Protein AF-A0A699XJ50-F1 (afdb_monomer_lite)

InterPro domains:
  IPR024284 Protein of unknown function DUF3826 [PF12875] (2-80)

Foldseek 3Di:
DDPVLVVVLVVVLVVCVVPDDPVRSVVVLCVLLVVCLVVVLVVCCVVPVPDDPVNSVVSSVVSVVLSSVLSSDDDNVRSVD

pLDDT: mean 96.37, std 4.66, range [61.75, 98.56]

Structure (mmCIF, N/CA/C/O backbone):
data_AF-A0A699XJ50-F1
#
_entry.id   AF-A0A699XJ50-F1
#
loop_
_atom_site.group_PDB
_atom_site.id
_atom_site.type_symbol
_atom_site.label_atom_id
_atom_site.label_alt_id
_atom_site.label_comp_id
_atom_site.label_asym_id
_atom_site.label_entity_id
_atom_site.label_seq_id
_atom_site.pdbx_PDB_ins_code
_atom_site.Cartn_x
_atom_site.Cartn_y
_atom_site.Cartn_z
_atom_site.occupancy
_atom_site.B_iso_or_equiv
_atom_site.auth_seq_id
_atom_site.auth_comp_id
_atom_site.auth_asym_id
_atom_site.auth_atom_id
_atom_site.pdbx_PDB_model_num
ATOM 1 N N . THR A 1 1 ? 12.353 8.942 -3.294 1.00 61.75 1 THR A N 1
ATOM 2 C CA . THR A 1 1 ? 12.554 8.257 -4.590 1.00 61.75 1 THR A CA 1
ATOM 3 C C . THR A 1 1 ? 13.454 9.096 -5.484 1.00 61.75 1 THR A C 1
ATOM 5 O O . THR A 1 1 ? 13.751 10.236 -5.138 1.00 61.75 1 THR A O 1
ATOM 8 N N . THR A 1 2 ? 13.968 8.541 -6.586 1.00 84.50 2 THR A N 1
ATOM 9 C CA . THR A 1 2 ? 14.710 9.320 -7.594 1.00 84.50 2 THR A CA 1
ATOM 10 C C . THR A 1 2 ? 13.781 9.674 -8.755 1.00 84.50 2 THR A C 1
ATOM 12 O O . THR A 1 2 ? 12.886 8.901 -9.086 1.00 84.50 2 THR A O 1
ATOM 15 N N . ALA A 1 3 ? 14.042 10.783 -9.453 1.00 86.25 3 ALA A N 1
ATOM 16 C CA . ALA A 1 3 ? 13.213 11.217 -10.585 1.00 86.25 3 ALA A CA 1
ATOM 17 C C . ALA A 1 3 ? 13.112 10.186 -11.734 1.00 86.25 3 ALA A C 1
ATOM 19 O O . ALA A 1 3 ? 12.194 10.247 -12.552 1.00 86.25 3 ALA A O 1
ATOM 20 N N . ALA A 1 4 ? 14.066 9.254 -11.843 1.00 90.62 4 ALA A N 1
ATOM 21 C CA . ALA A 1 4 ? 13.998 8.153 -12.803 1.00 90.62 4 ALA A CA 1
ATOM 22 C C . ALA A 1 4 ? 13.034 7.049 -12.341 1.00 90.62 4 ALA A C 1
ATOM 24 O O . ALA A 1 4 ? 12.276 6.519 -13.156 1.00 90.62 4 ALA A O 1
ATOM 25 N N . LEU A 1 5 ? 13.041 6.740 -11.042 1.00 92.38 5 LEU A N 1
ATOM 26 C CA . LEU A 1 5 ? 12.172 5.737 -10.434 1.00 92.38 5 LEU A CA 1
ATOM 27 C C . LEU A 1 5 ? 10.705 6.172 -10.497 1.00 92.38 5 LEU A C 1
ATOM 29 O O . LEU A 1 5 ? 9.881 5.401 -10.972 1.00 92.38 5 LEU A O 1
ATOM 33 N N . ASP A 1 6 ? 10.405 7.441 -10.202 1.00 91.38 6 ASP A N 1
ATOM 34 C CA . ASP A 1 6 ? 9.036 7.978 -10.280 1.00 91.38 6 ASP A CA 1
ATOM 35 C C . ASP A 1 6 ? 8.439 7.849 -11.699 1.00 91.38 6 ASP A C 1
ATOM 37 O O . ASP A 1 6 ? 7.262 7.528 -11.889 1.00 91.38 6 ASP A O 1
ATOM 41 N N . LYS A 1 7 ? 9.268 8.045 -12.737 1.00 94.62 7 LYS A N 1
ATOM 42 C CA . LYS A 1 7 ? 8.853 7.857 -14.139 1.00 94.62 7 LYS A CA 1
ATOM 43 C C . LYS A 1 7 ? 8.545 6.394 -14.451 1.00 94.62 7 LYS A C 1
ATOM 45 O O . LYS A 1 7 ? 7.584 6.115 -15.174 1.00 94.62 7 LYS A O 1
ATOM 50 N N . LEU A 1 8 ? 9.366 5.469 -13.954 1.00 96.31 8 LEU A N 1
ATOM 51 C CA . LEU A 1 8 ? 9.150 4.032 -14.133 1.00 96.31 8 LEU A CA 1
ATO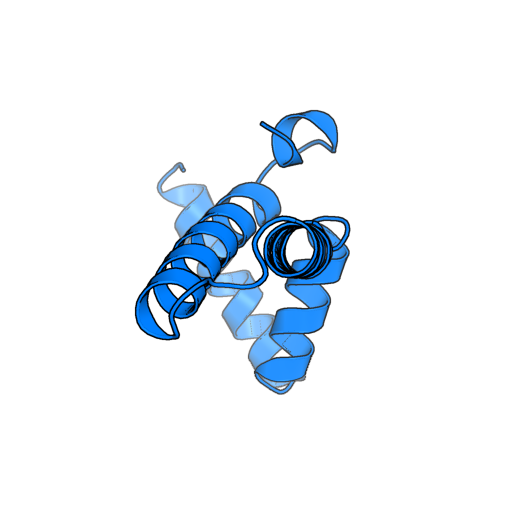M 52 C C . LEU A 1 8 ? 7.904 3.565 -13.383 1.00 96.31 8 LEU A C 1
ATOM 54 O O . LEU A 1 8 ? 7.096 2.851 -13.973 1.00 96.31 8 LEU A O 1
ATOM 58 N N . HIS A 1 9 ? 7.708 4.043 -12.157 1.00 96.31 9 HIS A N 1
ATOM 59 C C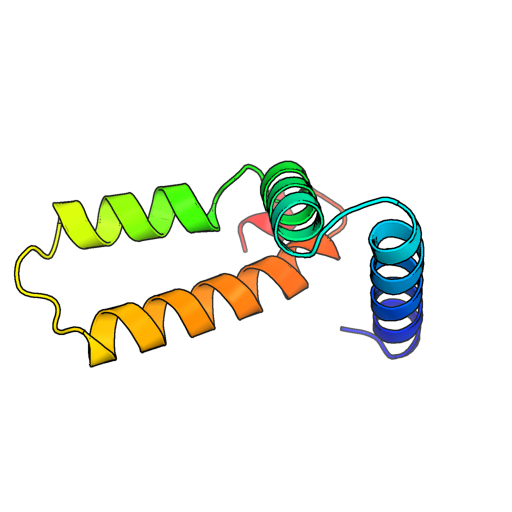A . HIS A 1 9 ? 6.538 3.775 -11.333 1.00 96.31 9 HIS A CA 1
ATOM 60 C C . HIS A 1 9 ? 5.244 4.149 -12.068 1.00 96.31 9 HIS A C 1
ATOM 62 O O . HIS A 1 9 ? 4.391 3.299 -12.340 1.00 96.31 9 HIS A O 1
ATOM 68 N N . GLY A 1 10 ? 5.132 5.404 -12.520 1.00 96.19 10 GLY A N 1
ATOM 69 C CA . GLY A 1 10 ? 3.956 5.860 -13.265 1.00 96.19 10 GLY A CA 1
ATOM 70 C C . GLY A 1 10 ? 3.731 5.081 -14.568 1.00 96.19 10 GLY A C 1
ATOM 71 O O . GLY A 1 10 ? 2.595 4.745 -14.917 1.00 96.19 10 GLY A O 1
ATOM 72 N N . LYS A 1 11 ? 4.809 4.737 -15.290 1.00 97.88 11 LYS A N 1
ATOM 73 C CA . LYS A 1 11 ? 4.727 3.917 -16.509 1.00 97.88 11 LYS A CA 1
ATOM 74 C C . LYS A 1 11 ? 4.220 2.505 -16.211 1.00 97.88 11 LYS A C 1
ATOM 76 O O . LYS A 1 11 ? 3.381 2.012 -16.965 1.00 97.88 11 LYS A O 1
ATOM 81 N N . TYR A 1 12 ? 4.710 1.876 -15.147 1.00 97.56 12 TYR A N 1
ATOM 82 C CA . TYR A 1 12 ? 4.312 0.535 -14.730 1.00 97.56 12 TYR A CA 1
ATOM 83 C C . TYR A 1 12 ? 2.818 0.480 -14.394 1.00 97.56 12 TYR A C 1
ATOM 85 O O . TYR A 1 12 ? 2.084 -0.310 -14.991 1.00 97.56 12 TYR A O 1
ATOM 93 N N . LEU A 1 13 ? 2.330 1.397 -13.552 1.00 97.69 13 LEU A N 1
ATOM 94 C CA . LEU A 1 13 ? 0.908 1.455 -13.195 1.00 97.69 13 LEU A CA 1
ATOM 95 C C . LEU A 1 13 ? 0.011 1.721 -14.408 1.00 97.69 13 LEU A C 1
ATOM 97 O O . LEU A 1 13 ? -1.027 1.079 -14.569 1.00 97.69 13 LEU A O 1
ATOM 101 N N . LYS A 1 14 ? 0.436 2.609 -15.316 1.00 98.06 14 LYS A N 1
ATOM 102 C CA . LYS A 1 14 ? -0.293 2.866 -16.565 1.00 98.06 14 LYS A CA 1
ATOM 103 C C . LYS A 1 14 ? -0.375 1.625 -17.455 1.00 98.06 14 LYS A C 1
ATOM 105 O O . LYS A 1 14 ? -1.367 1.450 -18.157 1.00 98.06 14 LYS A O 1
ATOM 110 N N . GLN A 1 15 ? 0.661 0.787 -17.473 1.00 98.25 15 GLN A N 1
ATOM 111 C CA . GLN A 1 15 ? 0.652 -0.460 -18.238 1.00 98.25 15 GLN A CA 1
ATOM 112 C C . GLN A 1 15 ? -0.271 -1.504 -17.608 1.00 98.25 15 GLN A C 1
ATOM 114 O O . GLN A 1 15 ? -1.038 -2.121 -18.343 1.00 98.25 15 GLN A O 1
ATOM 119 N N . LEU A 1 16 ? -0.256 -1.653 -16.280 1.00 98.12 16 LEU A N 1
ATOM 120 C CA . LEU A 1 16 ? -1.185 -2.541 -15.575 1.00 98.12 16 LEU A CA 1
ATOM 121 C C . LEU A 1 16 ? -2.646 -2.135 -15.802 1.00 98.12 16 LEU A C 1
ATOM 123 O O . LEU A 1 16 ? -3.469 -2.978 -16.151 1.00 98.12 16 LEU A O 1
ATOM 127 N N . GLY A 1 17 ? -2.954 -0.837 -15.705 1.00 98.19 17 GLY A N 1
ATOM 128 C CA . GLY A 1 17 ? -4.309 -0.303 -15.891 1.00 98.19 17 GLY A CA 1
ATOM 129 C C . GLY A 1 17 ? -4.898 -0.484 -17.297 1.00 98.19 17 GLY A C 1
ATOM 130 O O . GLY A 1 17 ? -6.063 -0.174 -17.513 1.00 98.19 17 GLY A O 1
ATOM 131 N N . ARG A 1 18 ? -4.125 -0.989 -18.270 1.00 98.31 18 ARG A N 1
ATOM 132 C CA . ARG A 1 18 ? -4.652 -1.398 -19.586 1.00 98.31 18 ARG A CA 1
ATOM 133 C C . ARG A 1 18 ? -5.351 -2.755 -19.560 1.00 98.31 18 ARG A C 1
ATOM 135 O O . ARG A 1 18 ? -6.131 -3.036 -20.462 1.00 98.31 18 ARG A O 1
ATOM 142 N N . TYR A 1 19 ? -5.032 -3.589 -18.574 1.00 98.19 19 TYR A N 1
ATOM 143 C CA . TYR A 1 19 ? -5.501 -4.973 -18.481 1.00 98.19 19 TYR A CA 1
ATOM 144 C C . TYR A 1 19 ? -6.268 -5.251 -17.193 1.00 98.19 19 TYR A C 1
ATOM 146 O O . TYR A 1 19 ? -7.017 -6.220 -17.133 1.00 98.19 19 TYR A O 1
ATOM 154 N N . LEU A 1 20 ? -6.057 -4.425 -16.169 1.00 98.50 20 LEU A N 1
ATOM 155 C CA . LEU A 1 20 ? -6.566 -4.636 -14.826 1.00 98.50 20 LEU A CA 1
ATOM 156 C C . LEU A 1 20 ? -7.478 -3.487 -14.400 1.00 98.50 20 LEU A C 1
ATOM 158 O O . LEU A 1 20 ? -7.223 -2.322 -14.713 1.00 98.50 20 LEU A O 1
ATOM 162 N N . THR A 1 21 ? -8.514 -3.820 -13.633 1.00 98.50 21 THR A N 1
ATOM 163 C CA . THR A 1 21 ? -9.319 -2.826 -12.917 1.00 98.50 21 THR A CA 1
ATOM 164 C C . THR A 1 21 ? -8.494 -2.166 -11.804 1.00 98.50 21 THR A C 1
ATOM 166 O O . THR A 1 21 ? -7.480 -2.727 -11.378 1.00 98.50 21 THR A O 1
ATOM 169 N N . PRO A 1 22 ? -8.912 -0.999 -11.278 1.00 97.75 22 PRO A N 1
ATOM 170 C CA . PRO A 1 22 ? -8.234 -0.368 -10.144 1.00 97.75 22 PRO A CA 1
ATOM 171 C C . PRO A 1 22 ? -8.038 -1.312 -8.947 1.00 97.75 22 PRO A C 1
ATOM 173 O O . PRO A 1 22 ? -6.944 -1.368 -8.388 1.00 97.75 22 PRO A O 1
ATOM 176 N N . ASP A 1 23 ? -9.048 -2.123 -8.623 1.00 97.62 23 ASP A N 1
ATOM 177 C CA . ASP A 1 23 ? -8.977 -3.100 -7.530 1.00 97.62 23 ASP A CA 1
ATOM 178 C C . ASP A 1 23 ? -7.956 -4.206 -7.815 1.00 97.62 23 ASP A C 1
ATOM 180 O O . ASP A 1 23 ? -7.171 -4.585 -6.949 1.00 97.62 23 ASP A O 1
ATOM 184 N N . GLN A 1 24 ? -7.899 -4.697 -9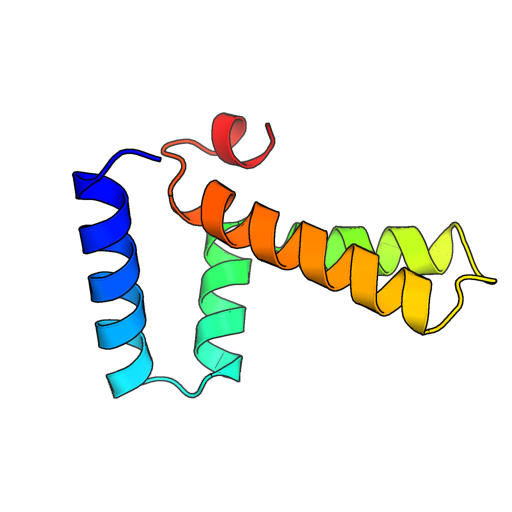.056 1.00 98.50 24 GLN A N 1
ATOM 185 C CA . GLN A 1 24 ? -6.895 -5.679 -9.460 1.00 98.50 24 GLN A CA 1
ATOM 186 C C . GLN A 1 24 ? -5.479 -5.102 -9.434 1.00 98.50 24 GLN A C 1
ATOM 188 O O . GLN A 1 24 ? -4.549 -5.796 -9.027 1.00 98.50 24 GLN A O 1
ATOM 193 N N . VAL A 1 25 ? -5.303 -3.833 -9.814 1.00 98.50 25 VAL A N 1
ATOM 194 C CA . VAL A 1 25 ? -4.020 -3.142 -9.646 1.00 98.50 25 VAL A CA 1
ATOM 195 C C . VAL A 1 25 ? -3.656 -3.084 -8.164 1.00 98.50 25 VAL A C 1
ATOM 197 O O . VAL A 1 25 ? -2.535 -3.445 -7.826 1.00 98.50 25 VAL A O 1
ATOM 200 N N . ALA A 1 26 ? -4.583 -2.713 -7.275 1.00 97.75 26 ALA A N 1
ATOM 201 C CA . ALA A 1 26 ? -4.336 -2.702 -5.832 1.00 97.75 26 ALA A CA 1
ATOM 202 C C . ALA A 1 26 ? -3.905 -4.082 -5.297 1.00 97.75 26 ALA A C 1
ATOM 204 O O . ALA A 1 26 ? -2.943 -4.156 -4.535 1.00 97.75 26 ALA A O 1
ATOM 205 N N . MET A 1 27 ? -4.515 -5.176 -5.772 1.00 98.31 27 MET A N 1
ATOM 206 C CA . MET A 1 27 ? -4.076 -6.537 -5.428 1.00 98.31 27 MET A CA 1
ATOM 207 C C . MET A 1 27 ? -2.652 -6.849 -5.909 1.00 98.31 27 MET A C 1
ATOM 209 O O . MET A 1 27 ? -1.903 -7.523 -5.203 1.00 98.31 27 MET A O 1
ATOM 213 N N . VAL A 1 28 ? -2.250 -6.365 -7.092 1.00 98.44 28 VAL A N 1
ATOM 214 C CA . VAL A 1 28 ? -0.860 -6.498 -7.566 1.00 98.44 28 VAL A CA 1
ATOM 215 C C . VAL A 1 28 ? 0.089 -5.735 -6.645 1.00 98.44 28 VAL A C 1
ATOM 217 O O . VAL A 1 28 ? 1.114 -6.293 -6.252 1.00 98.44 28 VAL A O 1
ATOM 220 N N . LYS A 1 29 ? -0.266 -4.504 -6.250 1.00 98.31 29 LYS A N 1
ATOM 221 C CA . LYS A 1 29 ? 0.520 -3.711 -5.291 1.00 98.31 29 LYS A CA 1
ATOM 222 C C . LYS A 1 29 ? 0.712 -4.475 -3.984 1.00 98.31 29 LYS A C 1
ATOM 224 O O . LYS A 1 29 ? 1.843 -4.645 -3.543 1.00 98.31 29 LYS A O 1
ATOM 229 N N . ASP A 1 30 ? -0.372 -5.017 -3.431 1.00 98.31 30 ASP A N 1
ATOM 230 C CA . ASP A 1 30 ? -0.322 -5.833 -2.216 1.00 98.31 30 ASP A CA 1
ATOM 231 C C . ASP A 1 30 ? 0.555 -7.076 -2.395 1.00 98.31 30 ASP A C 1
ATOM 233 O O . ASP A 1 30 ? 1.359 -7.391 -1.520 1.00 98.31 30 ASP A O 1
ATOM 237 N N . GLY A 1 31 ? 0.455 -7.767 -3.533 1.00 97.94 31 GLY A N 1
ATOM 238 C CA . GLY A 1 31 ? 1.309 -8.913 -3.848 1.00 97.94 31 GLY A CA 1
ATOM 239 C C . GLY A 1 31 ? 2.798 -8.554 -3.884 1.00 97.94 31 GLY A C 1
ATOM 240 O O . GLY A 1 31 ? 3.627 -9.295 -3.358 1.00 97.94 31 GLY A O 1
ATOM 241 N N . MET A 1 32 ? 3.146 -7.392 -4.442 1.00 97.81 32 MET A N 1
ATOM 242 C CA . MET A 1 32 ? 4.528 -6.904 -4.518 1.00 97.81 32 MET A CA 1
ATOM 243 C C . MET A 1 32 ? 5.098 -6.470 -3.163 1.00 97.81 32 MET A C 1
ATOM 245 O O . MET A 1 32 ? 6.323 -6.447 -3.008 1.00 97.81 32 MET A O 1
ATOM 249 N N . THR A 1 33 ? 4.243 -6.132 -2.197 1.00 98.25 33 THR A N 1
ATOM 250 C CA . THR A 1 33 ? 4.622 -5.651 -0.858 1.00 98.25 33 THR A CA 1
ATOM 251 C C . THR A 1 33 ? 4.189 -6.614 0.247 1.00 98.25 33 THR A C 1
ATOM 253 O O . THR A 1 33 ? 3.851 -6.183 1.347 1.00 98.25 33 THR A O 1
ATOM 256 N N . TYR A 1 34 ? 4.140 -7.917 -0.050 1.00 97.88 34 TYR A N 1
ATOM 257 C CA . TYR A 1 34 ? 3.850 -8.990 0.915 1.00 97.88 34 TYR A CA 1
ATOM 258 C C . TYR A 1 34 ? 2.554 -8.802 1.718 1.00 97.88 34 TYR A C 1
ATOM 260 O O . TYR A 1 34 ? 2.425 -9.300 2.832 1.00 97.88 34 TYR A O 1
ATOM 268 N N . ARG A 1 35 ? 1.580 -8.084 1.146 1.00 98.06 35 ARG A N 1
ATOM 269 C CA . ARG A 1 35 ? 0.287 -7.757 1.758 1.00 98.06 35 ARG A CA 1
ATOM 270 C C . ARG A 1 35 ? 0.408 -7.031 3.105 1.00 98.06 35 ARG A C 1
ATOM 272 O O . ARG A 1 35 ? -0.510 -7.118 3.917 1.00 98.06 35 ARG A O 1
ATOM 279 N N . VAL A 1 36 ? 1.499 -6.294 3.332 1.00 98.19 36 VAL A N 1
ATOM 280 C CA . VAL A 1 36 ? 1.729 -5.571 4.595 1.00 98.19 36 VAL A CA 1
ATOM 281 C C . VAL A 1 36 ? 0.577 -4.613 4.904 1.00 98.19 36 VAL A C 1
ATOM 283 O O . VAL A 1 36 ? 0.026 -4.692 5.991 1.00 98.19 36 VAL A O 1
ATOM 286 N N . LEU A 1 37 ? 0.121 -3.796 3.946 1.00 98.06 37 LEU A N 1
ATOM 287 C CA . LEU A 1 37 ? -0.984 -2.848 4.164 1.00 98.06 37 LEU A CA 1
ATOM 288 C C . LEU A 1 37 ? -2.251 -3.505 4.747 1.00 98.06 37 LEU A C 1
ATOM 290 O O . LEU A 1 37 ? -2.661 -3.094 5.836 1.00 98.06 37 LEU A O 1
ATOM 294 N N . PRO A 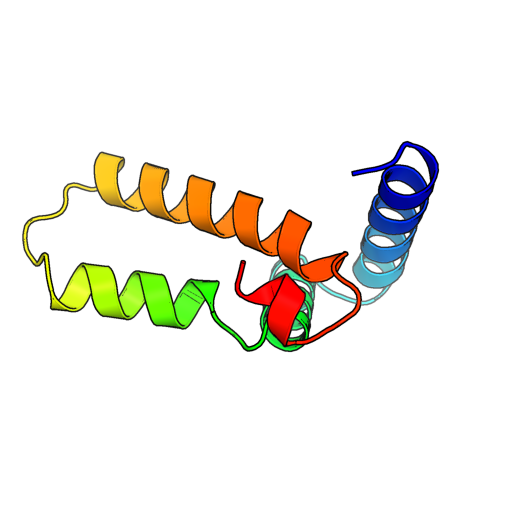1 38 ? -2.892 -4.494 4.086 1.00 98.06 38 PRO A N 1
ATOM 295 C CA . PRO A 1 38 ? -4.116 -5.081 4.625 1.00 98.06 38 PRO A CA 1
ATOM 296 C C . PRO A 1 38 ? -3.877 -5.833 5.939 1.00 98.06 38 PRO A C 1
ATOM 298 O O . PRO A 1 38 ? -4.717 -5.749 6.828 1.00 98.06 38 PRO A O 1
ATOM 301 N N . ILE A 1 39 ? -2.734 -6.512 6.103 1.00 98.38 39 ILE A N 1
ATOM 302 C CA . ILE A 1 39 ? -2.399 -7.209 7.357 1.00 98.38 39 ILE A CA 1
ATOM 303 C C . ILE A 1 39 ? -2.273 -6.206 8.511 1.00 98.38 39 ILE A C 1
ATOM 305 O O . ILE A 1 39 ? -2.844 -6.411 9.581 1.00 98.38 39 ILE A O 1
ATOM 309 N N . THR A 1 40 ? -1.551 -5.109 8.290 1.00 98.12 40 THR A N 1
ATOM 310 C CA . THR A 1 40 ? -1.309 -4.080 9.298 1.00 98.12 40 THR A CA 1
ATOM 311 C C . THR A 1 40 ? -2.587 -3.329 9.665 1.00 98.12 40 THR A C 1
ATOM 313 O O . THR A 1 40 ? -2.817 -3.109 10.852 1.00 98.12 40 THR A O 1
ATOM 316 N N . MET A 1 41 ? -3.456 -2.989 8.701 1.00 98.12 41 MET A N 1
ATOM 317 C CA . MET A 1 41 ? -4.743 -2.365 9.039 1.00 98.12 41 MET A CA 1
ATOM 318 C C . MET A 1 41 ? -5.632 -3.283 9.871 1.00 98.12 41 MET A C 1
ATOM 320 O O . MET A 1 41 ? -6.152 -2.826 10.884 1.00 98.12 41 MET A O 1
ATOM 324 N N . THR A 1 42 ? -5.770 -4.562 9.502 1.00 98.00 42 THR A N 1
ATOM 325 C CA . THR A 1 42 ? -6.547 -5.518 10.307 1.00 98.00 42 THR A CA 1
ATOM 326 C C . THR A 1 42 ? -5.987 -5.626 11.724 1.00 98.00 42 THR A C 1
ATOM 328 O O . THR A 1 42 ? -6.737 -5.501 12.685 1.00 98.00 42 THR A O 1
ATOM 331 N N . ALA A 1 43 ? -4.663 -5.744 11.871 1.00 98.25 43 ALA A N 1
ATOM 332 C CA . ALA A 1 43 ? -4.032 -5.798 13.188 1.00 98.25 43 ALA A CA 1
ATOM 333 C C . ALA A 1 43 ? -4.305 -4.535 14.026 1.00 98.25 43 ALA A C 1
ATOM 335 O O . ALA A 1 43 ? -4.520 -4.629 15.233 1.00 98.25 43 ALA A O 1
ATOM 336 N N . TYR A 1 44 ? -4.317 -3.348 13.412 1.00 97.69 44 TYR A N 1
ATOM 337 C CA . TYR A 1 44 ? -4.665 -2.118 14.119 1.00 97.69 44 TYR A CA 1
ATOM 338 C C . TYR A 1 44 ? -6.127 -2.071 14.554 1.00 97.69 44 TYR A C 1
ATOM 340 O O . TYR A 1 44 ? -6.394 -1.649 15.675 1.00 97.69 44 TYR A O 1
ATOM 348 N N . GLU A 1 45 ? -7.061 -2.505 13.710 1.00 96.56 45 GLU A N 1
ATOM 349 C CA . GLU A 1 45 ? -8.480 -2.559 14.074 1.00 96.56 45 GLU A CA 1
ATOM 350 C C . GLU A 1 45 ? -8.748 -3.562 15.204 1.00 96.56 45 GLU A C 1
ATOM 352 O O . GLU A 1 45 ? -9.532 -3.258 16.103 1.00 96.56 45 GLU A O 1
ATOM 357 N N . ASP A 1 46 ? -8.042 -4.696 15.207 1.00 97.81 46 ASP A N 1
ATOM 358 C CA . ASP A 1 46 ? -8.121 -5.703 16.270 1.00 97.81 46 ASP A CA 1
ATOM 359 C C . ASP A 1 46 ? -7.554 -5.179 17.603 1.00 97.81 46 ASP A C 1
ATOM 361 O O . ASP A 1 46 ? -8.128 -5.412 18.668 1.00 97.81 46 ASP A O 1
ATOM 365 N N . MET A 1 47 ? -6.427 -4.455 17.564 1.00 98.12 47 MET A N 1
ATOM 366 C CA . MET A 1 47 ? -5.780 -3.903 18.765 1.00 98.12 47 MET A CA 1
ATOM 367 C C . MET A 1 47 ? -6.466 -2.640 19.302 1.00 98.12 47 MET A C 1
ATOM 369 O O . MET A 1 47 ? -6.395 -2.364 20.501 1.00 98.12 47 MET A O 1
ATOM 373 N N . LEU A 1 48 ? -7.097 -1.849 18.431 1.00 97.06 48 LEU A N 1
ATOM 374 C CA . LEU A 1 48 ? -7.675 -0.543 18.746 1.00 97.06 48 LEU A CA 1
ATOM 375 C C . LEU A 1 48 ? -9.161 -0.508 18.330 1.00 97.06 48 LEU A C 1
ATOM 377 O O . LEU A 1 48 ? -9.526 0.169 17.364 1.00 97.06 48 LEU A O 1
ATOM 381 N N . PRO A 1 49 ? -10.058 -1.176 19.080 1.00 95.12 49 PRO A N 1
ATOM 382 C CA . PRO A 1 49 ? -11.456 -1.364 18.673 1.00 95.12 49 PRO A CA 1
ATOM 383 C C . PRO A 1 49 ? -12.270 -0.062 18.591 1.00 95.12 49 PRO A C 1
ATOM 385 O O . PRO A 1 49 ? -13.325 -0.030 17.964 1.00 95.12 49 PRO A O 1
ATOM 388 N N . ASN A 1 50 ? -11.783 1.021 19.205 1.00 97.12 50 ASN A N 1
ATOM 389 C CA . ASN A 1 50 ? -12.477 2.310 19.288 1.00 97.12 50 ASN A CA 1
ATOM 390 C C . ASN A 1 50 ? -11.953 3.359 18.289 1.00 97.12 50 ASN A C 1
ATOM 392 O O . ASN A 1 50 ? -12.190 4.551 18.486 1.00 97.12 50 ASN A O 1
ATOM 396 N N . LEU A 1 51 ? -11.217 2.952 17.248 1.00 97.12 51 LEU A N 1
ATOM 397 C CA . LEU A 1 51 ? -10.776 3.872 16.195 1.00 97.12 51 LEU A CA 1
ATOM 398 C C . LEU A 1 51 ? -11.973 4.523 15.490 1.00 97.12 51 LEU A C 1
ATOM 400 O O . LEU A 1 51 ? -12.873 3.831 15.005 1.00 97.12 51 LEU A O 1
ATOM 404 N N . THR A 1 52 ? -11.952 5.853 15.378 1.00 98.06 52 THR A N 1
ATOM 405 C CA . THR A 1 52 ? -12.964 6.593 14.614 1.00 98.06 52 THR A CA 1
ATOM 406 C C . THR A 1 52 ? -12.784 6.383 13.111 1.00 98.06 52 THR A C 1
ATOM 408 O O . THR A 1 52 ? -11.725 5.956 12.641 1.00 98.06 52 THR A O 1
ATOM 411 N N . ALA A 1 53 ? -13.811 6.715 12.326 1.00 97.44 53 ALA A N 1
ATOM 412 C CA . ALA A 1 53 ? -13.741 6.621 10.869 1.00 97.44 53 ALA A CA 1
ATOM 413 C C . ALA A 1 53 ? -12.615 7.495 10.288 1.00 97.44 53 ALA A C 1
ATOM 415 O O . ALA A 1 53 ? -11.903 7.066 9.383 1.00 97.44 53 ALA A O 1
ATOM 416 N N . GLU A 1 54 ? -12.411 8.689 10.845 1.00 98.25 54 GLU A N 1
ATOM 417 C CA . GLU A 1 54 ? -11.368 9.626 10.421 1.00 98.25 54 GLU A CA 1
ATOM 418 C C . GLU A 1 54 ? -9.973 9.068 10.710 1.00 98.25 54 GLU A C 1
ATOM 420 O O . GLU A 1 54 ? -9.085 9.144 9.862 1.00 98.25 54 GLU A O 1
ATOM 425 N N . GLN A 1 55 ? -9.785 8.452 11.881 1.00 98.31 55 GLN A N 1
ATOM 426 C CA . GLN A 1 55 ? -8.518 7.816 12.240 1.00 98.31 55 GLN A CA 1
ATOM 427 C C . GLN A 1 55 ? -8.208 6.644 11.306 1.00 98.31 55 GLN A C 1
ATOM 429 O O . GLN A 1 55 ? -7.105 6.564 10.769 1.00 98.31 55 GLN A O 1
ATOM 434 N N . LYS A 1 56 ? -9.196 5.779 11.045 1.00 98.12 56 LYS A N 1
ATO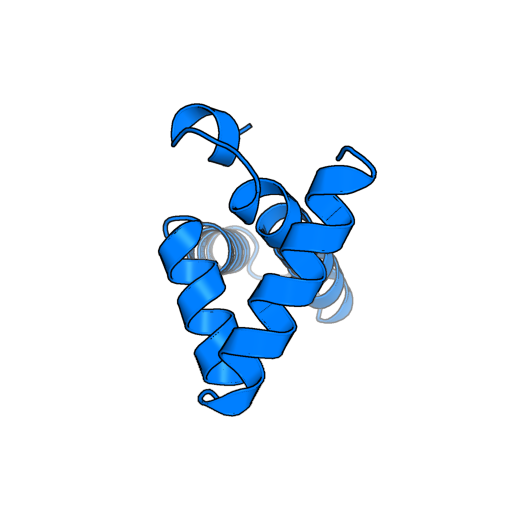M 435 C CA . LYS A 1 56 ? -9.051 4.658 10.105 1.00 98.12 56 LYS A CA 1
ATOM 436 C C . LYS A 1 56 ? -8.698 5.137 8.699 1.00 98.12 56 LYS A C 1
ATOM 438 O O . LYS A 1 56 ? -7.793 4.585 8.078 1.00 98.12 56 LYS A O 1
ATOM 443 N N . ALA A 1 57 ? -9.371 6.182 8.215 1.00 98.12 57 ALA A N 1
ATOM 444 C CA . ALA A 1 57 ? -9.091 6.768 6.910 1.00 98.12 57 ALA A CA 1
ATOM 445 C C . ALA A 1 57 ? -7.658 7.319 6.828 1.00 98.12 57 ALA A C 1
ATOM 447 O O . ALA A 1 57 ? -6.962 7.065 5.846 1.00 98.12 57 ALA A O 1
ATOM 448 N N . GLN A 1 58 ? -7.190 8.010 7.872 1.00 98.25 58 GLN A N 1
ATOM 449 C CA . GLN A 1 58 ? -5.831 8.547 7.913 1.00 98.25 58 GLN A CA 1
ATOM 450 C C . GLN A 1 58 ? -4.769 7.439 7.945 1.00 98.25 58 GLN A C 1
ATOM 452 O O . GLN A 1 58 ? -3.777 7.510 7.221 1.00 98.25 58 GLN A O 1
ATOM 457 N N . MET A 1 59 ? -4.987 6.394 8.745 1.00 98.19 59 MET A N 1
ATOM 458 C CA . MET A 1 59 ? -4.082 5.243 8.823 1.00 98.19 59 MET A CA 1
ATOM 459 C C . MET A 1 59 ? -4.011 4.496 7.490 1.00 98.19 59 MET A C 1
ATOM 461 O O . MET A 1 59 ? -2.921 4.168 7.022 1.00 98.19 59 MET A O 1
ATOM 465 N N . LEU A 1 60 ? -5.158 4.292 6.835 1.00 98.12 60 LEU A N 1
ATOM 466 C CA . LEU A 1 60 ? -5.212 3.696 5.506 1.00 98.12 60 LEU A CA 1
ATOM 467 C C . LEU A 1 60 ? -4.476 4.556 4.470 1.00 98.12 60 LEU A C 1
ATOM 469 O O . LEU A 1 60 ? -3.772 4.005 3.623 1.00 98.12 60 LEU A O 1
ATOM 473 N N . ALA A 1 61 ? -4.603 5.884 4.535 1.00 98.50 61 ALA A N 1
ATOM 474 C CA . ALA A 1 61 ? -3.888 6.794 3.644 1.00 98.50 61 ALA A CA 1
ATOM 475 C C . ALA A 1 61 ? -2.365 6.665 3.813 1.00 98.50 61 ALA A C 1
ATOM 477 O O . ALA A 1 61 ? -1.666 6.457 2.822 1.00 98.50 61 ALA A O 1
ATOM 478 N N . TRP A 1 62 ? -1.864 6.683 5.054 1.00 98.56 62 TRP A N 1
ATOM 479 C CA . TRP A 1 62 ? -0.435 6.502 5.338 1.00 98.56 62 TRP A CA 1
ATOM 480 C C . TRP A 1 62 ? 0.093 5.143 4.886 1.00 98.56 62 TRP A C 1
ATOM 482 O O . TRP A 1 62 ? 1.148 5.070 4.262 1.00 98.56 62 TRP A O 1
ATOM 492 N N . LEU A 1 63 ? -0.633 4.055 5.152 1.00 98.31 63 LEU A N 1
ATOM 493 C CA . LEU A 1 63 ? -0.197 2.728 4.713 1.00 98.31 63 LEU A CA 1
ATOM 494 C C . LEU A 1 63 ? -0.269 2.574 3.190 1.00 98.31 63 LEU A C 1
ATOM 496 O O . LEU A 1 63 ? 0.552 1.867 2.607 1.00 98.31 63 LEU A O 1
ATOM 500 N N . THR A 1 64 ? -1.217 3.246 2.532 1.00 98.06 64 THR A N 1
ATOM 501 C CA . THR A 1 64 ? -1.291 3.291 1.066 1.00 98.06 64 THR A CA 1
ATOM 502 C C . THR A 1 64 ? -0.081 4.010 0.482 1.00 98.06 64 THR A C 1
ATOM 504 O O . THR A 1 64 ? 0.534 3.482 -0.438 1.00 98.06 64 THR A O 1
ATOM 507 N N . GLU A 1 65 ? 0.299 5.160 1.041 1.00 97.31 65 GLU A N 1
ATOM 508 C CA . GLU A 1 65 ? 1.515 5.891 0.663 1.00 97.31 65 GLU A CA 1
ATOM 509 C C . GLU A 1 65 ? 2.776 5.043 0.890 1.00 97.31 65 GLU A C 1
ATOM 511 O O . GLU A 1 65 ? 3.583 4.867 -0.025 1.00 97.31 65 GLU A O 1
ATOM 516 N N . ALA A 1 66 ? 2.907 4.426 2.068 1.00 97.81 66 ALA A N 1
ATOM 517 C CA . ALA A 1 66 ? 4.022 3.537 2.387 1.00 97.81 66 ALA A CA 1
ATOM 518 C C . ALA A 1 66 ? 4.118 2.354 1.408 1.00 97.81 66 ALA A C 1
ATOM 520 O O . ALA A 1 66 ? 5.215 1.983 0.990 1.00 97.81 66 ALA A O 1
ATOM 521 N N . ARG A 1 67 ? 2.980 1.791 0.978 1.00 98.25 67 ARG A N 1
ATOM 522 C CA . ARG A 1 67 ? 2.946 0.720 -0.026 1.00 98.25 67 ARG A CA 1
ATOM 523 C C . ARG A 1 67 ? 3.524 1.172 -1.367 1.00 98.25 67 ARG A C 1
ATOM 525 O O . ARG A 1 67 ? 4.257 0.396 -1.971 1.00 98.25 67 ARG A O 1
ATOM 532 N N . GLU A 1 68 ? 3.244 2.394 -1.827 1.00 96.75 68 GLU A N 1
ATOM 533 C CA . GLU A 1 68 ? 3.835 2.909 -3.075 1.00 96.75 68 GLU A CA 1
A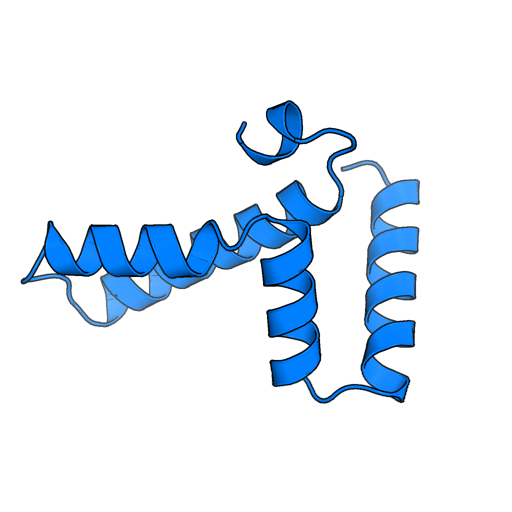TOM 534 C C . GLU A 1 68 ? 5.364 2.997 -2.973 1.00 96.75 68 GLU A C 1
ATOM 536 O O . GLU A 1 68 ? 6.067 2.591 -3.895 1.00 96.75 68 GLU A O 1
ATOM 541 N N . HIS A 1 69 ? 5.890 3.441 -1.828 1.00 95.81 69 HIS A N 1
ATOM 542 C CA . HIS A 1 69 ? 7.334 3.462 -1.587 1.00 95.81 69 HIS A CA 1
ATOM 543 C C . HIS A 1 69 ? 7.939 2.056 -1.510 1.00 95.81 69 HIS A C 1
ATOM 545 O O . HIS A 1 69 ? 8.977 1.799 -2.121 1.00 95.81 69 HIS A O 1
ATOM 551 N N . ALA A 1 70 ? 7.279 1.128 -0.814 1.00 97.25 70 ALA A N 1
ATOM 552 C CA . ALA A 1 70 ? 7.731 -0.253 -0.703 1.00 97.25 70 ALA A CA 1
ATOM 553 C C . ALA A 1 70 ? 7.719 -0.972 -2.063 1.00 97.25 70 ALA A C 1
ATOM 555 O O . ALA A 1 70 ? 8.615 -1.757 -2.358 1.00 97.25 70 ALA A O 1
ATOM 556 N N . MET A 1 71 ? 6.754 -0.706 -2.945 1.00 96.19 71 MET A N 1
ATOM 557 C CA . MET A 1 71 ? 6.738 -1.310 -4.285 1.00 96.19 71 MET A CA 1
ATOM 558 C C . MET A 1 71 ? 8.025 -1.060 -5.075 1.00 96.19 71 MET A C 1
ATOM 560 O O . MET A 1 71 ? 8.464 -1.943 -5.815 1.00 96.19 71 MET A O 1
ATOM 564 N N . ASP A 1 72 ? 8.620 0.113 -4.881 1.00 96.44 72 ASP A N 1
ATOM 565 C CA . ASP A 1 72 ? 9.802 0.576 -5.598 1.00 96.44 72 ASP A CA 1
ATOM 566 C C . ASP A 1 72 ? 11.127 0.176 -4.913 1.00 96.44 72 ASP A C 1
ATOM 568 O O . ASP A 1 72 ? 12.207 0.436 -5.450 1.00 96.44 72 ASP A O 1
ATOM 572 N N . ALA A 1 73 ? 11.071 -0.464 -3.740 1.00 95.25 73 ALA A N 1
ATOM 573 C CA . ALA A 1 73 ? 12.244 -0.959 -3.024 1.00 95.25 73 ALA A CA 1
ATOM 574 C C . ALA A 1 73 ? 12.781 -2.274 -3.627 1.00 95.25 73 ALA A C 1
ATOM 576 O O . ALA A 1 73 ? 12.021 -3.126 -4.101 1.00 95.25 73 ALA A O 1
ATOM 577 N N . SER A 1 74 ? 14.106 -2.460 -3.596 1.00 91.81 74 SER A N 1
ATOM 578 C CA . SER A 1 74 ? 14.780 -3.522 -4.363 1.00 91.81 74 SER A CA 1
ATOM 579 C C . SER A 1 74 ? 14.709 -4.887 -3.682 1.00 91.81 74 SER A C 1
ATOM 581 O O . SER A 1 74 ? 14.642 -5.916 -4.354 1.00 91.81 74 SER A O 1
ATOM 583 N N . THR A 1 75 ? 14.728 -4.915 -2.350 1.00 95.88 75 THR A N 1
ATOM 584 C CA . THR A 1 75 ? 14.778 -6.155 -1.562 1.00 95.88 75 THR A CA 1
ATOM 585 C C . THR A 1 75 ? 13.622 -6.267 -0.578 1.00 95.88 75 THR A C 1
ATOM 587 O O . THR A 1 75 ? 12.971 -5.284 -0.238 1.00 95.88 75 THR A O 1
ATOM 590 N N . SER A 1 76 ? 13.368 -7.485 -0.086 1.00 95.69 76 SER A N 1
ATOM 591 C CA . SER A 1 76 ? 12.369 -7.698 0.969 1.00 95.69 76 SER A CA 1
ATOM 592 C C . SER A 1 76 ? 12.665 -6.863 2.214 1.00 95.69 76 SER A C 1
ATOM 594 O O . SER A 1 76 ? 11.758 -6.253 2.764 1.00 95.69 76 SER A O 1
ATOM 596 N N . GLU A 1 77 ? 13.927 -6.788 2.633 1.00 96.31 77 GLU A N 1
ATOM 597 C CA . GLU A 1 77 ? 14.315 -6.019 3.815 1.00 96.31 77 GLU A CA 1
ATOM 598 C C . GLU A 1 77 ? 13.992 -4.530 3.646 1.00 96.31 77 GLU A C 1
ATOM 600 O O . GLU A 1 77 ? 13.380 -3.932 4.522 1.00 96.31 77 GLU A O 1
ATOM 605 N N . GLU A 1 78 ? 14.332 -3.941 2.498 1.00 95.25 78 GLU A N 1
ATOM 606 C CA . GLU A 1 78 ? 14.036 -2.532 2.209 1.00 95.25 78 GLU A CA 1
ATOM 607 C C . GLU A 1 78 ? 12.535 -2.242 2.125 1.00 95.25 78 GLU A C 1
ATOM 609 O O . GLU A 1 78 ? 12.116 -1.143 2.462 1.00 95.25 78 GLU A O 1
ATOM 614 N N . LYS A 1 79 ? 11.716 -3.223 1.726 1.00 95.00 79 LYS A N 1
ATOM 615 C CA . LYS A 1 79 ? 10.248 -3.100 1.708 1.00 95.00 79 LYS A CA 1
ATOM 616 C C . LYS A 1 79 ? 9.618 -2.998 3.095 1.00 95.00 79 LYS A C 1
ATOM 618 O O . LYS A 1 79 ? 8.471 -2.576 3.193 1.00 95.00 79 LYS A O 1
ATOM 623 N N . HIS A 1 80 ? 10.334 -3.422 4.135 1.00 94.25 80 HIS A N 1
ATOM 624 C CA . HIS A 1 80 ? 9.870 -3.414 5.523 1.00 94.25 80 HIS A CA 1
ATOM 625 C C . HIS A 1 80 ? 10.542 -2.317 6.373 1.00 94.25 80 HIS A C 1
ATOM 627 O O . HIS A 1 80 ? 10.420 -2.353 7.597 1.00 94.25 80 HIS A O 1
ATOM 633 N N . LYS A 1 81 ? 11.266 -1.379 5.748 1.00 89.44 81 LYS A N 1
ATOM 634 C CA . LYS A 1 81 ? 11.880 -0.212 6.402 1.00 89.44 81 LYS A CA 1
ATOM 635 C C . LYS A 1 81 ? 11.023 1.029 6.203 1.00 89.44 81 LYS A C 1
ATOM 637 O O . LYS A 1 81 ? 10.945 1.813 7.170 1.00 89.44 81 LYS A O 1
#

Sequence (81 aa):
TTAALDKLHGKYLKQLGRYLTPDQVAMVKDGMTYRVLPITMTAYEDMLPNLTAEQKAQMLAWLTEAREHAMDASTSEEKHK

Radius of gyration: 14.07 Å; chains: 1; bounding box: 28×20×39 Å

Organism: Tanacetum cinerariifolium (NCBI:txid118510)

Secondary structure (DSSP, 8-state):
--HHHHHHHHHHHHHHTTTS-HHHHHHHHHHHTTTHHHHHHHHHHHH-TT--HHHHHHHHHHHHHHHHHHHT-SSHHHHT-